Protein AF-A0A7D8V6E8-F1 (afdb_monomer)

pLDDT: mean 84.4, std 15.4, range [39.19, 98.75]

Radius of gyration: 26.42 Å; Cα contacts (8 Å, |Δi|>4): 52; chains: 1; bounding box: 94×39×52 Å

InterPro domains:
  IPR007918 Mitochondrial distribution/morphology family 35/apoptosis [PF05254] (28-108)
  IPR007918 Mitochondrial distribution/morphology family 35/apoptosis [PTHR46403] (26-123)

Foldseek 3Di:
DDDDDDDDDDDDDDDDDPDPDPDDDDAAPDNVLRVLVVVLVVQCVVLVVVLPDDDDDQVPHDSCVVSVVVCCVGRVVSCCSSVVVNVVSCVVDPVSVVVVVVVVPDPPPPDCPPCPPPPPPPPCPDPDD

Sequence (129 aa):
MESPRVPASPRRPHTPTPTPTLTPAPRSLAEECTPLKQRYDSCFNLWFEGYLQQPLDTSGMTRAQIKAAEYERYCGAAWREYQGCLRKAIAANTNLTTLLDQAREEHPLHTMDGLEGTAWDPNNKGTAD

Mean predicted aligned error: 12.56 Å

Organism: Vanrija humicola (NCBI:txid5417)

Structure (mmCIF, N/CA/C/O backbone):
data_AF-A0A7D8V6E8-F1
#
_entry.id   AF-A0A7D8V6E8-F1
#
loop_
_atom_site.group_PDB
_atom_site.id
_atom_site.type_symbol
_atom_site.label_atom_id
_atom_site.label_alt_id
_atom_site.label_comp_id
_atom_site.label_asym_id
_atom_site.label_entity_id
_atom_site.label_seq_id
_atom_site.pdbx_PDB_ins_code
_atom_site.Cartn_x
_atom_site.Cartn_y
_atom_site.Cartn_z
_atom_site.occupancy
_atom_site.B_iso_or_equiv
_atom_site.auth_seq_id
_atom_site.auth_comp_id
_atom_site.auth_asym_id
_atom_site.auth_atom_id
_atom_site.pdbx_PDB_model_num
ATOM 1 N N . MET A 1 1 ? 75.775 3.675 18.027 1.00 44.19 1 MET A N 1
ATOM 2 C CA . MET A 1 1 ? 74.732 4.591 17.521 1.00 44.19 1 MET A CA 1
ATOM 3 C C . MET A 1 1 ? 73.423 4.130 18.127 1.00 44.19 1 MET A C 1
ATOM 5 O O . MET A 1 1 ? 72.922 3.088 17.732 1.00 44.19 1 MET A O 1
ATOM 9 N N . GLU A 1 2 ? 72.962 4.813 19.170 1.00 48.03 2 GLU A N 1
ATOM 10 C CA . GLU A 1 2 ? 71.773 4.431 19.937 1.00 48.03 2 GLU A CA 1
ATOM 11 C C . GLU A 1 2 ? 70.597 5.302 19.473 1.00 48.03 2 GLU A C 1
ATOM 13 O O . GLU A 1 2 ? 70.688 6.528 19.492 1.00 48.03 2 GLU A O 1
ATOM 18 N N . SER A 1 3 ? 69.531 4.677 18.963 1.00 53.34 3 SER A N 1
ATOM 19 C CA . SER A 1 3 ? 68.331 5.377 18.484 1.00 53.34 3 SER A CA 1
ATOM 20 C C . SER A 1 3 ? 67.479 5.866 19.661 1.00 53.34 3 SER A C 1
ATOM 22 O O . SER A 1 3 ? 67.193 5.070 20.560 1.00 53.34 3 SER A O 1
ATOM 24 N N . PRO A 1 4 ? 66.989 7.120 19.653 1.00 56.84 4 PRO A N 1
ATOM 25 C CA . PRO A 1 4 ? 66.129 7.612 20.718 1.00 56.84 4 PRO A CA 1
ATOM 26 C C . PRO A 1 4 ? 64.715 7.027 20.595 1.00 56.84 4 PRO A C 1
ATOM 28 O O . PRO A 1 4 ? 64.110 7.000 19.523 1.00 56.84 4 PRO A O 1
ATOM 31 N N . ARG A 1 5 ? 64.186 6.544 21.722 1.00 62.22 5 ARG A N 1
ATOM 32 C CA . ARG A 1 5 ? 62.844 5.962 21.846 1.00 62.22 5 ARG A CA 1
ATOM 33 C C . ARG A 1 5 ? 61.825 7.093 22.050 1.00 62.22 5 ARG A C 1
ATOM 35 O O . ARG A 1 5 ? 61.957 7.869 22.992 1.00 62.22 5 ARG A O 1
ATOM 42 N N . VAL A 1 6 ? 60.826 7.198 21.173 1.00 69.38 6 VAL A N 1
ATOM 43 C CA . VAL A 1 6 ? 59.762 8.221 21.250 1.00 69.38 6 VAL A CA 1
ATOM 44 C C . VAL A 1 6 ? 58.746 7.844 22.345 1.00 69.38 6 VAL A C 1
ATOM 46 O O . VAL A 1 6 ? 58.325 6.685 22.388 1.00 69.38 6 VAL A O 1
ATOM 49 N N . PRO A 1 7 ? 58.321 8.773 23.225 1.00 62.66 7 PRO A N 1
ATOM 50 C CA . PRO A 1 7 ? 57.296 8.494 24.229 1.00 62.66 7 PRO A CA 1
ATOM 51 C C . PRO A 1 7 ? 55.892 8.403 23.607 1.00 62.66 7 PRO A C 1
ATOM 53 O O . PRO A 1 7 ? 55.519 9.192 22.739 1.00 62.66 7 PRO A O 1
ATOM 56 N N . ALA A 1 8 ? 55.098 7.434 24.069 1.00 63.66 8 ALA A N 1
ATOM 57 C CA . ALA A 1 8 ? 53.722 7.227 23.625 1.00 63.66 8 ALA A CA 1
ATOM 58 C C . ALA A 1 8 ? 52.785 8.331 24.151 1.00 63.66 8 ALA A C 1
ATOM 60 O O . ALA A 1 8 ? 52.804 8.665 25.335 1.00 63.66 8 ALA A O 1
ATOM 61 N N . SER A 1 9 ? 51.944 8.875 23.267 1.00 60.69 9 SER A N 1
ATOM 62 C CA . SER A 1 9 ? 50.934 9.887 23.605 1.00 60.69 9 SER A CA 1
ATOM 63 C C . SER A 1 9 ? 49.792 9.305 24.461 1.00 60.69 9 SER A C 1
ATOM 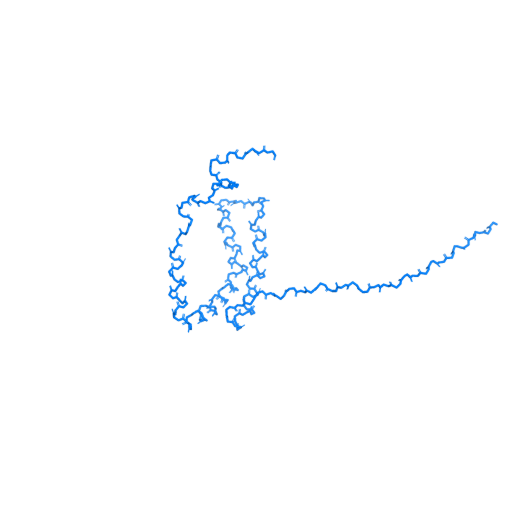65 O O . SER A 1 9 ? 49.386 8.162 24.222 1.00 60.69 9 SER A O 1
ATOM 67 N N . PRO A 1 10 ? 49.209 10.067 25.408 1.00 62.88 10 PRO A N 1
ATOM 68 C CA . PRO A 1 10 ? 48.053 9.615 26.180 1.00 62.88 10 PRO A CA 1
ATOM 69 C C . PRO A 1 10 ? 46.819 9.455 25.278 1.00 62.88 10 PRO A C 1
ATOM 71 O O . PRO A 1 10 ? 46.490 10.346 24.491 1.00 62.88 10 PRO A O 1
ATOM 74 N N . ARG A 1 11 ? 46.103 8.330 25.402 1.00 64.38 11 ARG A N 1
ATOM 75 C CA . ARG A 1 11 ? 44.815 8.128 24.718 1.00 64.38 11 ARG A CA 1
ATOM 76 C C . ARG A 1 11 ? 43.783 9.091 25.310 1.00 64.38 11 ARG A C 1
ATOM 78 O O . ARG A 1 11 ? 43.579 9.098 26.522 1.00 64.38 11 ARG A O 1
ATOM 85 N N . ARG A 1 12 ? 43.127 9.894 24.464 1.00 64.75 12 ARG A N 1
ATOM 86 C CA . ARG A 1 12 ? 41.963 10.693 24.884 1.00 64.75 12 ARG A CA 1
ATOM 87 C C . ARG A 1 12 ? 40.820 9.753 25.295 1.00 64.75 12 ARG A C 1
ATOM 89 O O . ARG A 1 12 ? 40.638 8.735 24.627 1.00 64.75 12 ARG A O 1
ATOM 96 N N . PRO A 1 13 ? 40.033 10.090 26.331 1.00 61.84 13 PRO A N 1
ATOM 97 C CA . PRO A 1 13 ? 38.807 9.368 26.649 1.00 61.84 13 PRO A CA 1
ATOM 98 C C . PRO A 1 13 ? 37.856 9.405 25.450 1.00 61.84 13 PRO A C 1
ATOM 100 O O . PRO A 1 13 ? 37.585 10.472 24.899 1.00 61.84 13 PRO A O 1
ATOM 103 N N . HIS A 1 14 ? 37.368 8.239 25.039 1.00 56.28 14 HIS A N 1
ATOM 104 C CA . HIS A 1 14 ? 36.342 8.125 24.012 1.00 56.28 14 HIS A CA 1
ATOM 105 C C . HIS A 1 14 ? 35.011 8.575 24.624 1.00 56.28 14 HIS A C 1
ATOM 107 O O . HIS A 1 14 ? 34.467 7.897 25.494 1.00 56.28 14 HIS A O 1
ATOM 113 N N . THR A 1 15 ? 34.495 9.729 24.210 1.00 60.03 15 THR A N 1
ATOM 114 C CA . THR A 1 15 ? 33.096 10.087 24.458 1.00 60.03 15 THR A CA 1
ATOM 115 C C . THR A 1 15 ? 32.207 9.092 23.704 1.00 60.03 15 THR A C 1
ATOM 117 O O . THR A 1 15 ? 32.437 8.879 22.511 1.00 60.03 15 THR A O 1
ATOM 120 N N . PRO A 1 16 ? 31.213 8.457 24.353 1.00 58.81 16 PRO A N 1
ATOM 121 C CA . PRO A 1 16 ? 30.282 7.586 23.651 1.00 58.81 16 PRO A CA 1
ATOM 122 C C . PRO A 1 16 ? 29.491 8.418 22.637 1.00 58.81 16 PRO A C 1
ATOM 124 O O . PRO A 1 16 ? 28.867 9.421 22.983 1.00 58.81 16 PRO A O 1
ATOM 127 N N . THR A 1 17 ? 29.559 8.019 21.370 1.00 61.06 17 THR A N 1
ATOM 128 C CA . THR A 1 17 ? 28.727 8.565 20.296 1.00 61.06 17 THR A CA 1
ATOM 129 C C . THR A 1 17 ? 27.253 8.360 20.665 1.00 61.06 17 THR A C 1
ATOM 131 O O . THR A 1 17 ? 26.903 7.250 21.074 1.00 61.06 17 THR A O 1
ATOM 134 N N . PRO A 1 18 ? 26.375 9.374 20.549 1.00 57.75 18 PRO A N 1
ATOM 135 C CA . PRO A 1 18 ? 24.951 9.174 20.780 1.00 57.75 18 PRO A CA 1
ATOM 136 C C . PRO A 1 18 ? 24.425 8.137 19.784 1.00 57.75 18 PRO A C 1
ATOM 138 O O . PRO A 1 18 ? 24.540 8.312 18.570 1.00 57.75 18 PRO A O 1
ATOM 141 N N . THR A 1 19 ? 23.879 7.040 20.307 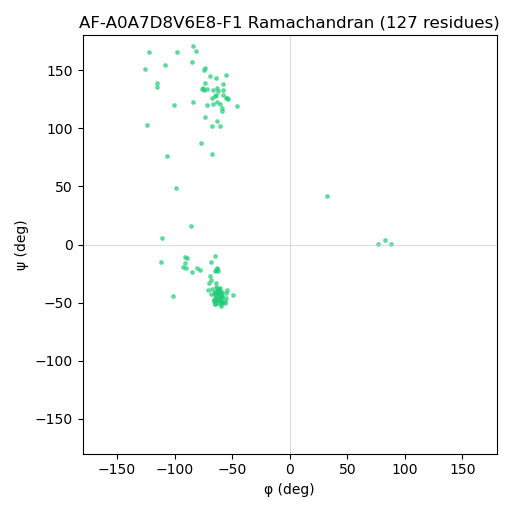1.00 61.50 19 THR A N 1
ATOM 142 C CA . THR A 1 19 ? 23.189 6.020 19.517 1.00 61.50 19 THR A CA 1
ATOM 143 C C . THR A 1 19 ? 22.076 6.700 18.718 1.00 61.50 19 THR A C 1
ATOM 145 O O . THR A 1 19 ? 21.257 7.395 19.330 1.00 61.50 19 THR A O 1
ATOM 148 N N . PRO A 1 20 ? 22.008 6.531 17.385 1.00 60.84 20 PRO A N 1
ATOM 149 C CA . PRO A 1 20 ? 20.909 7.079 16.607 1.00 60.84 20 PRO A CA 1
ATOM 150 C C . PRO A 1 20 ? 19.606 6.492 17.149 1.00 60.84 20 PRO A C 1
ATOM 152 O O . PRO A 1 20 ? 19.409 5.277 17.164 1.00 60.84 20 PRO A O 1
ATOM 155 N N . THR A 1 21 ? 18.735 7.358 17.661 1.00 57.28 21 THR A N 1
ATOM 156 C CA . THR A 1 21 ? 17.390 6.977 18.080 1.00 57.28 21 THR A CA 1
ATOM 157 C C . THR A 1 21 ? 16.661 6.506 16.827 1.00 57.28 21 THR A C 1
ATOM 159 O O . THR A 1 21 ? 16.358 7.320 15.958 1.00 57.28 21 THR A O 1
ATOM 162 N N . LEU A 1 22 ? 16.448 5.192 16.681 1.00 64.38 22 LEU A N 1
ATOM 163 C CA . LEU A 1 22 ? 15.638 4.665 15.586 1.00 64.38 22 LEU A CA 1
ATOM 164 C C . LEU A 1 22 ? 14.244 5.284 15.702 1.00 64.38 22 LEU A C 1
ATOM 166 O O . LEU A 1 22 ? 13.531 5.032 16.674 1.00 64.38 22 LEU A O 1
ATOM 170 N N . THR A 1 23 ? 13.858 6.089 14.715 1.00 66.00 23 THR A N 1
ATOM 171 C CA . THR A 1 23 ? 12.474 6.532 14.553 1.00 66.0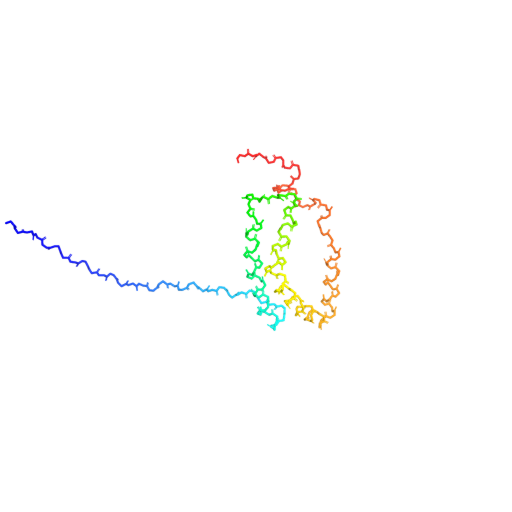0 23 THR A CA 1
ATOM 172 C C . THR A 1 23 ? 11.580 5.290 14.529 1.00 66.00 23 THR A C 1
ATOM 174 O O . THR A 1 23 ? 11.837 4.386 13.726 1.00 66.00 23 THR A O 1
ATOM 177 N N . PRO A 1 24 ? 10.557 5.191 15.398 1.00 72.44 24 PRO A N 1
ATOM 178 C CA . PRO A 1 24 ? 9.666 4.044 15.382 1.00 72.44 24 PRO A CA 1
ATOM 179 C C . PRO A 1 24 ? 8.948 3.988 14.033 1.00 72.44 24 PRO A C 1
ATOM 181 O O . PRO A 1 24 ? 8.439 4.998 13.544 1.00 72.44 24 PRO A O 1
ATOM 184 N N . ALA A 1 25 ? 8.931 2.802 13.425 1.00 77.19 25 ALA A N 1
ATOM 185 C CA . ALA A 1 25 ? 8.242 2.573 12.164 1.00 77.19 25 ALA A CA 1
ATOM 186 C C . ALA A 1 25 ? 6.756 2.975 12.274 1.00 77.19 25 ALA A C 1
ATOM 188 O O . ALA A 1 25 ? 6.152 2.804 13.341 1.00 77.19 25 ALA A O 1
ATOM 189 N N . PRO A 1 26 ? 6.150 3.492 11.189 1.00 86.25 26 PRO A N 1
ATOM 190 C CA . PRO A 1 26 ? 4.760 3.927 11.204 1.00 86.25 26 PRO A CA 1
ATOM 191 C C . PRO A 1 26 ? 3.825 2.778 11.599 1.00 86.25 26 PRO A C 1
ATOM 193 O O . PRO A 1 26 ? 3.984 1.636 11.163 1.00 86.25 26 PRO A O 1
ATOM 196 N N . ARG A 1 27 ? 2.833 3.094 12.436 1.00 94.38 27 ARG A N 1
ATOM 197 C CA . ARG A 1 27 ? 1.829 2.134 12.915 1.00 94.38 27 ARG A CA 1
ATOM 198 C C . ARG A 1 27 ? 0.685 2.005 11.910 1.00 94.38 27 ARG A C 1
ATOM 200 O O . ARG A 1 27 ? 0.464 2.890 11.085 1.00 94.38 27 ARG A O 1
ATOM 207 N N . SER A 1 28 ? -0.024 0.881 11.960 1.00 96.94 28 SER A N 1
ATOM 208 C CA . SER A 1 28 ? -1.254 0.700 11.183 1.00 96.94 28 SER A CA 1
ATOM 209 C C . SER A 1 28 ? -2.452 1.351 11.892 1.00 96.94 28 SER A C 1
ATOM 211 O O . SER A 1 28 ? -2.366 1.679 13.071 1.00 96.94 28 SER A O 1
ATOM 213 N N . LEU A 1 29 ? -3.580 1.505 11.183 1.00 95.50 29 LEU A N 1
ATOM 214 C CA . LEU A 1 29 ? -4.858 1.966 11.752 1.00 95.50 29 LEU A CA 1
ATOM 215 C C . LEU A 1 29 ? -5.300 1.111 12.951 1.00 95.50 29 LEU A C 1
ATOM 217 O O . LEU A 1 29 ? -5.831 1.635 13.924 1.00 95.50 29 LEU A O 1
ATOM 221 N N . ALA A 1 30 ? -5.082 -0.200 12.856 1.00 96.38 30 ALA A N 1
ATOM 222 C CA . ALA A 1 30 ? -5.328 -1.160 13.921 1.00 96.38 30 ALA A CA 1
ATOM 223 C C . ALA A 1 30 ? -4.012 -1.794 14.372 1.00 96.38 30 ALA A C 1
ATOM 225 O O . ALA A 1 30 ? -3.177 -2.167 13.538 1.00 96.38 30 ALA A O 1
ATOM 226 N N . GLU A 1 31 ? -3.834 -1.907 15.686 1.00 96.88 31 GLU A N 1
ATOM 227 C CA . GLU A 1 31 ? -2.567 -2.304 16.305 1.00 96.88 31 GLU A CA 1
ATOM 228 C C . GLU A 1 31 ? -2.142 -3.719 15.927 1.00 96.88 31 GLU A C 1
ATOM 230 O O . GLU A 1 31 ? -0.969 -3.966 15.646 1.00 96.88 31 GLU A O 1
ATOM 235 N N . GLU A 1 32 ? -3.100 -4.634 15.816 1.00 96.88 32 GLU A N 1
ATOM 236 C CA . GLU A 1 32 ? -2.875 -6.009 15.385 1.00 96.88 32 GLU A CA 1
ATOM 237 C C . GLU A 1 32 ? -2.338 -6.109 13.948 1.00 96.88 32 GLU A C 1
ATOM 239 O O . GLU A 1 32 ? -1.666 -7.080 13.601 1.00 96.88 32 GLU A O 1
ATOM 244 N N . CYS A 1 33 ? -2.572 -5.090 13.113 1.00 98.31 33 CYS A N 1
ATOM 245 C CA . CYS A 1 33 ? -2.072 -5.048 11.742 1.00 98.31 33 CYS A CA 1
ATOM 246 C C . CYS A 1 33 ? -0.677 -4.412 11.629 1.00 98.31 33 CYS A C 1
ATOM 248 O O . CYS A 1 33 ? -0.055 -4.510 10.571 1.00 98.31 33 CYS A O 1
ATOM 250 N N . THR A 1 34 ? -0.166 -3.764 12.681 1.00 97.81 34 THR A N 1
ATOM 251 C CA . THR A 1 34 ? 1.149 -3.101 12.679 1.00 97.81 34 THR A CA 1
ATOM 252 C C . THR A 1 34 ? 2.315 -4.030 12.300 1.00 97.81 34 THR A C 1
ATOM 254 O O . THR A 1 34 ? 3.071 -3.650 11.404 1.00 97.81 34 THR A O 1
ATOM 257 N N . PRO A 1 35 ? 2.484 -5.244 12.866 1.00 97.56 35 PRO A N 1
ATOM 258 C CA . PRO A 1 35 ? 3.594 -6.118 12.466 1.00 97.56 35 PRO A CA 1
ATOM 259 C C . PRO A 1 35 ? 3.496 -6.572 10.999 1.00 97.56 35 PRO A C 1
ATOM 261 O O . PRO A 1 35 ? 4.514 -6.697 10.317 1.00 97.56 35 PRO A O 1
ATOM 264 N N . LEU A 1 36 ? 2.276 -6.761 10.481 1.00 98.38 36 LEU A N 1
ATOM 265 C CA . LEU A 1 36 ? 2.049 -7.101 9.072 1.00 98.38 36 LEU A CA 1
ATOM 266 C C . LEU A 1 36 ? 2.409 -5.929 8.154 1.00 98.38 36 LEU A C 1
ATOM 268 O O . LEU A 1 36 ? 3.073 -6.128 7.137 1.00 98.38 36 LEU A O 1
ATOM 272 N N . LYS A 1 37 ? 2.025 -4.705 8.542 1.00 98.00 37 LYS A N 1
ATOM 273 C CA . LYS A 1 37 ? 2.393 -3.477 7.832 1.00 98.00 37 LYS A CA 1
ATOM 274 C C . LYS A 1 37 ? 3.906 -3.314 7.765 1.00 98.00 37 LYS A C 1
ATOM 276 O O . LYS A 1 37 ? 4.431 -3.102 6.685 1.00 98.00 37 LYS A O 1
ATOM 281 N N . GLN A 1 38 ? 4.604 -3.454 8.891 1.00 97.25 38 GLN A N 1
ATOM 282 C CA . GLN A 1 38 ? 6.061 -3.301 8.942 1.00 97.25 38 GLN A CA 1
ATOM 283 C C . GLN A 1 38 ? 6.766 -4.294 8.012 1.00 97.25 38 GLN A C 1
ATOM 285 O O . GLN A 1 38 ? 7.627 -3.898 7.232 1.00 97.25 38 GLN A O 1
ATOM 290 N N . ARG A 1 39 ? 6.351 -5.569 8.028 1.00 97.38 39 ARG A N 1
ATOM 291 C CA . ARG A 1 39 ? 6.876 -6.594 7.113 1.00 97.38 39 ARG A CA 1
ATOM 292 C C . ARG A 1 39 ? 6.629 -6.236 5.645 1.00 97.38 39 ARG A C 1
ATOM 294 O O . ARG A 1 39 ? 7.528 -6.397 4.820 1.00 97.38 39 ARG A O 1
ATOM 301 N N . TYR A 1 40 ? 5.422 -5.775 5.320 1.00 98.38 40 TYR A N 1
ATOM 302 C CA . TYR A 1 40 ? 5.072 -5.353 3.968 1.00 98.38 40 TYR A CA 1
ATOM 303 C C . TYR A 1 40 ? 5.879 -4.124 3.526 1.00 98.38 40 TYR A C 1
ATOM 305 O O . TYR A 1 40 ? 6.523 -4.182 2.482 1.00 98.38 40 TYR A O 1
ATOM 313 N N . ASP A 1 41 ? 5.906 -3.061 4.334 1.00 98.06 41 ASP A N 1
ATOM 314 C CA . ASP A 1 41 ? 6.596 -1.803 4.037 1.00 98.06 41 ASP A CA 1
ATOM 315 C C . ASP A 1 41 ? 8.103 -2.043 3.833 1.00 98.06 41 ASP A C 1
ATOM 317 O O . ASP A 1 41 ? 8.684 -1.525 2.882 1.00 98.06 41 ASP A O 1
ATOM 321 N N . SER A 1 42 ? 8.742 -2.885 4.659 1.00 97.06 42 SER A N 1
ATOM 322 C CA . SER A 1 42 ? 10.150 -3.262 4.464 1.00 97.06 42 SER A CA 1
ATOM 323 C C . SER A 1 42 ? 10.394 -3.974 3.129 1.00 97.06 42 SER A C 1
ATOM 325 O O . SER A 1 42 ? 11.369 -3.660 2.449 1.00 97.06 42 SER A O 1
ATOM 327 N N . CYS A 1 43 ? 9.521 -4.906 2.729 1.00 97.94 43 CYS A N 1
ATOM 328 C CA . CYS A 1 43 ? 9.633 -5.575 1.428 1.00 97.94 43 CYS A CA 1
ATOM 329 C C . CYS A 1 43 ? 9.421 -4.592 0.273 1.00 97.94 43 CYS A C 1
ATOM 331 O O . CYS A 1 43 ? 10.219 -4.542 -0.663 1.00 97.94 43 CYS A O 1
ATOM 333 N N . PHE A 1 44 ? 8.349 -3.800 0.357 1.00 98.00 44 PHE A N 1
ATOM 334 C CA . PHE A 1 44 ? 7.977 -2.841 -0.669 1.00 98.00 44 PHE A CA 1
ATOM 335 C C . PHE A 1 44 ? 9.076 -1.807 -0.887 1.00 98.00 44 PHE A C 1
ATOM 337 O O . PHE A 1 44 ? 9.427 -1.569 -2.033 1.00 98.00 44 PHE A O 1
ATOM 344 N N . ASN A 1 45 ? 9.654 -1.238 0.175 1.00 96.75 45 ASN A N 1
ATOM 345 C CA . ASN A 1 45 ? 10.698 -0.220 0.047 1.00 96.75 45 ASN A CA 1
ATOM 346 C C . ASN A 1 45 ? 11.929 -0.763 -0.691 1.00 96.75 45 ASN A C 1
ATOM 348 O O . ASN A 1 45 ? 12.408 -0.119 -1.619 1.00 96.75 45 ASN A O 1
ATOM 352 N N . LEU A 1 46 ? 12.374 -1.981 -0.363 1.00 96.12 46 LEU A N 1
ATOM 353 C CA . LEU A 1 46 ? 13.486 -2.634 -1.065 1.00 96.12 46 LEU A CA 1
ATOM 354 C C . LEU A 1 46 ? 13.162 -2.894 -2.543 1.00 96.12 46 LEU A C 1
ATOM 356 O O . LEU A 1 46 ? 13.974 -2.614 -3.425 1.00 96.12 46 LEU A O 1
ATOM 360 N N . TRP A 1 47 ? 11.962 -3.403 -2.833 1.00 96.00 47 TRP A N 1
ATOM 361 C CA . TRP A 1 47 ? 11.508 -3.582 -4.212 1.00 96.00 47 TRP A CA 1
ATOM 362 C C . TRP A 1 47 ? 11.402 -2.240 -4.957 1.00 96.00 47 TRP A C 1
ATOM 364 O O . TRP A 1 47 ? 11.777 -2.152 -6.127 1.00 96.00 47 TRP A O 1
ATOM 374 N N . PHE A 1 48 ? 10.923 -1.191 -4.286 1.00 95.69 48 PHE A N 1
ATOM 375 C CA . PHE A 1 48 ? 10.668 0.125 -4.862 1.00 95.69 48 PHE A CA 1
ATOM 376 C C . PHE A 1 48 ? 11.965 0.86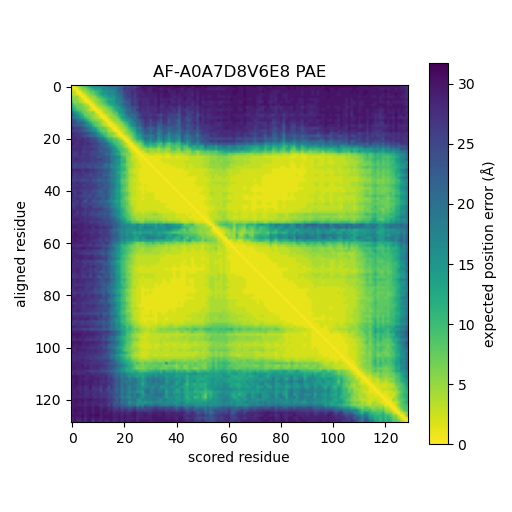7 -5.184 1.00 95.69 48 PHE A C 1
ATOM 378 O O . PHE A 1 48 ? 12.078 1.451 -6.259 1.00 95.69 48 PHE A O 1
ATOM 385 N N . GLU A 1 49 ? 12.987 0.770 -4.334 1.00 93.06 49 GLU A N 1
ATOM 386 C CA . GLU A 1 49 ? 14.329 1.272 -4.648 1.00 93.06 49 GLU A CA 1
ATOM 387 C C . GLU A 1 49 ? 14.856 0.661 -5.956 1.00 93.06 49 GLU A C 1
ATOM 389 O O . GLU A 1 49 ? 15.289 1.383 -6.856 1.00 93.06 49 GLU A O 1
ATOM 394 N N . GLY A 1 50 ? 14.723 -0.659 -6.124 1.00 89.50 50 GLY A N 1
ATOM 395 C CA . GLY A 1 50 ? 15.059 -1.338 -7.377 1.00 89.50 50 GLY A CA 1
ATOM 396 C C . GLY A 1 50 ? 14.110 -1.006 -8.538 1.00 89.50 50 GLY A C 1
ATOM 397 O O . GLY A 1 50 ? 14.500 -1.083 -9.704 1.00 89.50 50 GLY A O 1
ATOM 398 N N . TYR A 1 51 ? 12.857 -0.640 -8.257 1.00 89.94 51 TYR A N 1
ATOM 399 C CA . TYR A 1 51 ? 11.905 -0.159 -9.259 1.00 89.94 51 TYR A CA 1
ATOM 400 C C . TYR A 1 51 ? 12.303 1.207 -9.819 1.00 89.94 51 TYR A C 1
ATOM 402 O O . TYR A 1 51 ? 12.014 1.466 -10.983 1.00 89.94 51 TYR A O 1
ATOM 410 N N . LEU A 1 52 ? 12.964 2.069 -9.044 1.00 90.12 52 LEU A N 1
ATOM 411 C CA . LEU A 1 52 ? 13.371 3.408 -9.485 1.00 90.12 52 LEU A CA 1
ATOM 412 C C . LEU A 1 52 ? 14.650 3.408 -10.338 1.00 90.12 52 LEU A C 1
ATOM 414 O O . LEU A 1 52 ? 14.879 4.343 -11.103 1.00 90.12 52 LEU A O 1
ATOM 418 N N . GLN A 1 53 ? 15.464 2.355 -10.264 1.00 86.06 53 GLN A N 1
ATOM 419 C CA . GLN A 1 53 ? 16.728 2.270 -11.000 1.00 86.06 53 GLN A CA 1
ATOM 420 C C . GLN A 1 53 ? 16.524 1.989 -12.510 1.00 86.06 53 GLN A C 1
ATOM 422 O O . GLN A 1 53 ? 15.541 1.375 -12.941 1.00 86.06 53 GLN A O 1
ATOM 427 N N . GLN A 1 54 ? 17.448 2.479 -13.341 1.00 79.31 54 GLN A N 1
ATOM 428 C CA . GLN A 1 54 ? 17.525 2.288 -14.801 1.00 79.31 54 GLN A CA 1
ATOM 429 C C . GLN A 1 54 ? 18.920 1.739 -15.161 1.00 79.31 54 GLN A 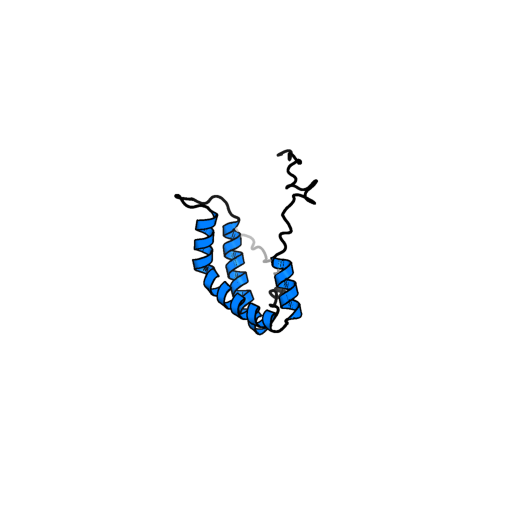C 1
ATOM 431 O O . GLN A 1 54 ? 19.873 2.112 -14.473 1.00 79.31 54 GLN A O 1
ATOM 436 N N . PRO A 1 55 ? 19.092 0.947 -16.242 1.00 78.88 55 PRO A N 1
ATOM 437 C CA . PRO A 1 55 ? 18.092 0.373 -17.152 1.00 78.88 55 PRO A CA 1
ATOM 438 C C . PRO A 1 55 ? 17.730 -1.091 -16.811 1.00 78.88 55 PRO A C 1
ATOM 440 O O . PRO A 1 55 ? 18.433 -1.765 -16.064 1.00 78.88 55 PRO A O 1
ATOM 443 N N . LEU A 1 56 ? 16.629 -1.593 -17.381 1.00 79.94 56 LEU A N 1
ATOM 444 C CA . LEU A 1 56 ? 16.215 -3.000 -17.293 1.00 79.94 56 LEU A CA 1
ATOM 445 C C . LEU A 1 56 ? 16.250 -3.622 -18.690 1.00 79.94 56 LEU A C 1
ATOM 447 O O . LEU A 1 56 ? 15.804 -2.986 -19.645 1.00 79.94 56 LEU A O 1
ATOM 451 N N . ASP A 1 57 ? 16.722 -4.861 -18.799 1.00 79.81 57 ASP A N 1
ATOM 452 C CA . ASP A 1 57 ? 16.523 -5.667 -20.004 1.00 79.81 57 ASP A CA 1
ATOM 453 C C . ASP A 1 57 ? 15.056 -6.085 -20.074 1.00 79.81 57 ASP A C 1
ATOM 455 O O . ASP A 1 57 ? 14.521 -6.714 -19.158 1.00 79.81 57 ASP A O 1
ATOM 459 N N . THR A 1 58 ? 14.390 -5.677 -21.146 1.00 81.06 58 THR A N 1
ATOM 460 C CA . THR A 1 58 ? 12.967 -5.910 -21.325 1.00 81.06 58 THR A CA 1
ATOM 461 C C . THR A 1 58 ? 12.660 -7.213 -22.042 1.00 81.06 58 THR A C 1
ATOM 463 O O . THR A 1 58 ? 11.544 -7.681 -21.879 1.00 81.06 58 THR A O 1
ATOM 466 N N . SER A 1 59 ? 13.590 -7.825 -22.790 1.00 81.56 59 SER A N 1
ATOM 467 C CA . SER A 1 59 ? 13.447 -9.143 -23.448 1.00 81.56 59 SER A CA 1
ATOM 468 C C . SER A 1 59 ? 12.019 -9.506 -23.936 1.00 81.56 59 SER A C 1
ATOM 470 O O . SER A 1 59 ? 11.552 -10.631 -23.770 1.00 81.56 59 SER A O 1
ATOM 472 N N . GLY A 1 60 ? 11.292 -8.545 -24.528 1.00 86.25 60 GLY A N 1
ATOM 473 C CA . GLY A 1 60 ? 9.923 -8.731 -25.044 1.00 86.25 60 GLY A CA 1
ATOM 474 C C . GLY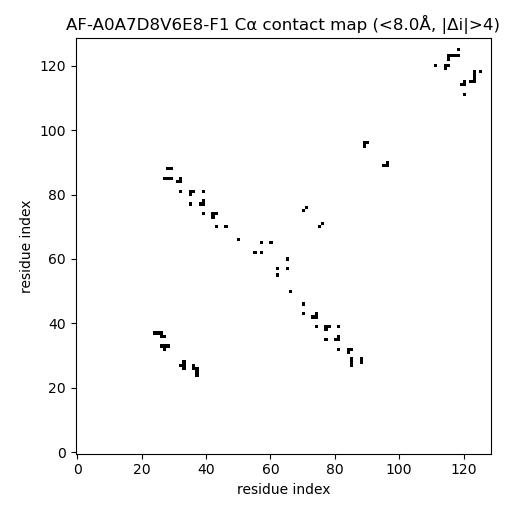 A 1 60 ? 8.756 -8.497 -24.064 1.00 86.25 60 GLY A C 1
ATOM 475 O O . GLY A 1 60 ? 7.603 -8.609 -24.470 1.00 86.25 60 GLY A O 1
ATOM 476 N N . MET A 1 61 ? 9.012 -8.136 -22.807 1.00 88.25 61 MET A N 1
ATOM 477 C CA . MET A 1 61 ? 8.026 -7.703 -21.809 1.00 88.25 61 MET A CA 1
ATOM 478 C C . MET A 1 61 ? 8.145 -6.204 -21.524 1.00 88.25 61 MET A C 1
ATOM 480 O O . MET A 1 61 ? 9.206 -5.598 -21.649 1.00 88.25 61 MET A O 1
ATOM 484 N N . THR A 1 62 ? 7.062 -5.574 -21.078 1.00 90.25 62 THR A N 1
ATOM 485 C CA . THR A 1 62 ? 7.141 -4.195 -20.588 1.00 90.25 62 THR A CA 1
ATOM 486 C C . THR A 1 62 ? 7.827 -4.153 -19.220 1.00 90.25 62 THR A C 1
ATOM 488 O O . THR A 1 62 ? 7.723 -5.084 -18.418 1.00 90.25 62 THR A O 1
ATOM 491 N N . ARG A 1 63 ? 8.482 -3.030 -18.896 1.00 88.25 63 ARG A N 1
ATOM 492 C CA . ARG A 1 63 ? 9.025 -2.769 -17.548 1.00 88.25 63 ARG A CA 1
ATOM 493 C C . ARG A 1 63 ? 7.991 -3.035 -16.453 1.00 88.25 63 ARG A C 1
ATOM 495 O O . ARG A 1 63 ? 8.319 -3.638 -15.435 1.00 88.25 63 ARG A O 1
ATOM 502 N N . ALA A 1 64 ? 6.752 -2.595 -16.677 1.00 90.06 64 ALA A N 1
ATOM 503 C CA . ALA A 1 64 ? 5.653 -2.789 -15.743 1.00 90.06 64 ALA A CA 1
ATOM 504 C C . ALA A 1 64 ? 5.362 -4.279 -15.510 1.00 90.06 64 ALA A C 1
ATOM 506 O O . ALA A 1 64 ? 5.208 -4.685 -14.365 1.00 90.06 64 ALA A O 1
ATOM 507 N N . GLN A 1 65 ? 5.360 -5.104 -16.563 1.00 93.12 65 GLN A N 1
ATOM 508 C CA . GLN A 1 65 ? 5.160 -6.553 -16.443 1.00 93.12 65 GLN A CA 1
ATOM 509 C C . GLN A 1 65 ? 6.283 -7.224 -15.644 1.00 93.12 65 GLN A C 1
ATOM 511 O O . GLN A 1 65 ? 5.999 -7.976 -14.714 1.00 93.12 65 GLN A O 1
ATOM 516 N N . ILE A 1 66 ? 7.546 -6.913 -15.956 1.00 92.88 66 ILE A N 1
ATOM 517 C CA . ILE A 1 66 ? 8.710 -7.476 -15.250 1.00 92.88 66 ILE A CA 1
ATOM 518 C C . ILE A 1 66 ? 8.655 -7.115 -13.765 1.00 92.88 66 ILE A C 1
ATOM 520 O O . ILE A 1 66 ? 8.767 -7.979 -12.896 1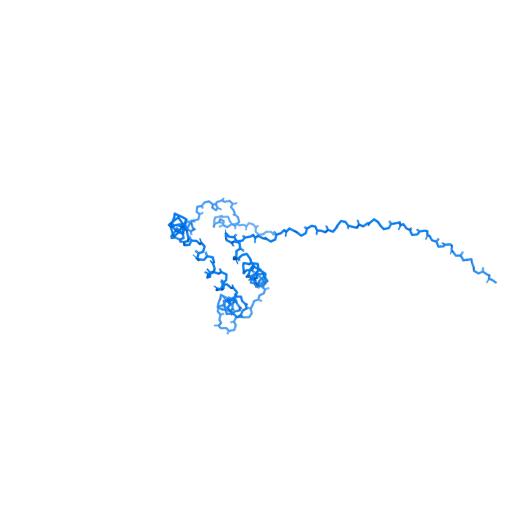.00 92.88 66 ILE A O 1
ATOM 524 N N . LYS A 1 67 ? 8.435 -5.833 -13.465 1.00 93.56 67 LYS A N 1
ATOM 525 C CA . LYS A 1 67 ? 8.410 -5.340 -12.089 1.00 93.56 67 LYS A CA 1
ATOM 526 C C . LYS A 1 67 ? 7.188 -5.809 -11.307 1.00 93.56 67 LYS A C 1
ATOM 528 O O . LYS A 1 67 ? 7.328 -6.090 -10.119 1.00 93.56 67 LYS A O 1
ATOM 533 N N . ALA A 1 68 ? 6.036 -5.969 -11.955 1.00 95.06 68 ALA A N 1
ATOM 534 C CA . ALA A 1 68 ? 4.860 -6.578 -11.341 1.00 95.06 68 ALA A CA 1
ATOM 535 C C . ALA A 1 68 ? 5.102 -8.055 -10.989 1.00 95.06 68 ALA A C 1
ATOM 537 O O . ALA A 1 68 ? 4.754 -8.482 -9.891 1.00 95.06 68 ALA A O 1
ATOM 538 N N . ALA A 1 69 ? 5.745 -8.825 -11.875 1.00 95.88 69 ALA A N 1
ATOM 539 C CA . ALA A 1 69 ? 6.104 -10.215 -11.594 1.00 95.88 69 ALA A CA 1
ATOM 540 C C . ALA A 1 69 ? 7.123 -10.327 -10.445 1.00 95.88 69 ALA A C 1
ATOM 542 O O . ALA A 1 69 ? 6.986 -11.180 -9.567 1.00 95.88 69 ALA A O 1
ATOM 543 N N . GLU A 1 70 ? 8.120 -9.436 -10.416 1.00 95.69 70 GLU A N 1
ATOM 544 C CA . GLU A 1 70 ? 9.084 -9.332 -9.317 1.00 95.69 70 GLU A CA 1
ATOM 545 C C . GLU A 1 70 ? 8.388 -9.007 -7.985 1.00 95.69 70 GLU A C 1
ATOM 547 O O . GLU A 1 70 ? 8.623 -9.687 -6.984 1.00 95.69 70 GLU A O 1
ATOM 552 N N . TYR A 1 71 ? 7.489 -8.018 -7.987 1.00 98.06 71 TYR A N 1
ATOM 553 C CA . TYR A 1 71 ? 6.705 -7.631 -6.815 1.00 98.06 71 TYR A CA 1
ATOM 554 C C . TYR A 1 71 ? 5.872 -8.796 -6.283 1.00 98.06 71 TYR A C 1
ATOM 556 O O . TYR A 1 71 ? 5.911 -9.095 -5.090 1.00 98.06 71 TYR A O 1
ATOM 564 N N . GLU A 1 72 ? 5.131 -9.476 -7.160 1.00 98.19 72 GLU A N 1
ATOM 565 C CA . GLU A 1 72 ? 4.248 -10.566 -6.752 1.00 98.19 72 GLU A CA 1
ATOM 566 C C . GLU A 1 72 ? 5.043 -11.719 -6.132 1.00 98.19 72 GLU A C 1
ATOM 568 O O . GLU A 1 72 ? 4.646 -12.254 -5.096 1.00 98.19 72 GLU A O 1
ATOM 573 N N . ARG A 1 73 ? 6.212 -12.042 -6.702 1.00 97.94 73 ARG A N 1
ATOM 574 C CA . ARG A 1 73 ? 7.099 -13.088 -6.180 1.00 97.94 73 ARG A CA 1
ATOM 575 C C . ARG A 1 73 ? 7.614 -12.786 -4.772 1.00 97.94 73 ARG A C 1
ATOM 577 O O . ARG A 1 73 ? 7.741 -13.715 -3.978 1.00 97.94 73 ARG A O 1
ATOM 584 N N . TYR A 1 74 ? 7.949 -11.531 -4.472 1.00 96.88 74 TYR A N 1
ATOM 585 C CA . TYR A 1 74 ? 8.630 -11.178 -3.220 1.00 96.88 74 TYR A CA 1
ATOM 586 C C . TYR A 1 74 ? 7.713 -10.574 -2.155 1.00 96.88 74 TYR A C 1
ATOM 588 O O . TYR A 1 74 ? 7.790 -10.963 -0.991 1.00 96.88 74 TYR A O 1
ATOM 596 N N . CYS A 1 75 ? 6.834 -9.649 -2.536 1.00 98.31 75 CYS A N 1
ATOM 597 C CA . CYS A 1 75 ? 6.024 -8.864 -1.604 1.00 98.31 75 CYS A CA 1
ATOM 598 C C . CYS A 1 75 ? 4.527 -9.197 -1.658 1.00 98.31 75 CYS A C 1
ATOM 600 O O . CYS A 1 75 ? 3.804 -8.860 -0.719 1.00 98.31 75 CYS A O 1
ATOM 602 N N . GLY A 1 76 ? 4.053 -9.897 -2.697 1.00 98.25 76 GLY A N 1
ATOM 603 C CA . GLY A 1 76 ? 2.626 -10.175 -2.910 1.00 98.25 76 GLY A CA 1
ATOM 604 C C . GLY A 1 76 ? 1.941 -10.876 -1.730 1.00 98.25 76 GLY A C 1
ATOM 605 O O . GLY A 1 76 ? 0.842 -10.493 -1.323 1.00 98.25 76 GLY A O 1
ATOM 606 N N . ALA A 1 77 ? 2.606 -11.863 -1.119 1.00 98.56 77 ALA A N 1
ATOM 607 C CA . ALA A 1 77 ? 2.071 -12.566 0.050 1.00 98.56 77 ALA A CA 1
ATOM 608 C C . ALA A 1 77 ? 1.950 -11.648 1.281 1.00 98.56 77 ALA A C 1
ATOM 610 O O . ALA A 1 77 ? 0.880 -11.571 1.885 1.00 98.56 77 ALA A O 1
ATOM 611 N N . ALA A 1 78 ? 3.010 -10.896 1.603 1.00 98.31 78 ALA A N 1
ATOM 612 C CA . ALA A 1 78 ? 3.013 -9.950 2.722 1.00 98.31 78 ALA A CA 1
ATOM 613 C C . ALA A 1 78 ? 1.953 -8.849 2.542 1.00 98.31 78 ALA A C 1
ATOM 615 O O . ALA A 1 78 ? 1.266 -8.485 3.497 1.00 98.31 78 ALA A O 1
ATOM 616 N N . TRP A 1 79 ? 1.765 -8.371 1.306 1.00 98.62 79 TRP A N 1
ATOM 617 C CA . TRP A 1 79 ? 0.702 -7.426 0.972 1.00 98.62 79 TRP A CA 1
ATOM 618 C C . TRP A 1 79 ? -0.684 -7.997 1.264 1.00 98.62 79 TRP A C 1
ATOM 620 O O . TRP A 1 79 ? -1.481 -7.338 1.924 1.00 98.62 79 TRP A O 1
ATOM 630 N N . ARG A 1 80 ? -0.981 -9.221 0.811 1.00 98.75 80 ARG A N 1
ATOM 631 C CA . ARG A 1 80 ? -2.292 -9.850 1.037 1.00 98.75 80 ARG A CA 1
ATOM 632 C C . ARG A 1 80 ? -2.584 -10.067 2.519 1.00 98.75 80 ARG A C 1
ATOM 634 O O . ARG A 1 80 ? -3.710 -9.819 2.948 1.00 98.75 80 ARG A O 1
ATOM 641 N N . GLU A 1 81 ? -1.588 -10.486 3.298 1.00 98.62 81 GLU A N 1
ATOM 642 C CA . GLU A 1 81 ? -1.710 -10.632 4.754 1.00 98.62 81 GLU A CA 1
ATOM 643 C C . GLU A 1 81 ? -2.064 -9.292 5.419 1.00 98.62 81 GLU A C 1
ATOM 645 O O . GLU A 1 81 ? -3.068 -9.189 6.130 1.00 98.62 81 GLU A O 1
ATOM 650 N N . TYR A 1 82 ? -1.287 -8.241 5.136 1.00 98.62 82 TYR A N 1
ATOM 651 C CA . TYR A 1 82 ? -1.530 -6.904 5.678 1.00 98.62 82 TYR A CA 1
ATOM 652 C C . TYR A 1 82 ? -2.875 -6.329 5.221 1.00 98.62 82 TYR A C 1
ATOM 654 O O . TYR A 1 82 ? -3.681 -5.900 6.048 1.00 98.62 82 TYR A O 1
ATOM 662 N N . GLN A 1 83 ? -3.151 -6.362 3.917 1.00 98.50 83 GLN A N 1
ATOM 663 C CA . GLN A 1 83 ? -4.384 -5.849 3.330 1.00 98.50 83 GLN A CA 1
ATOM 664 C C . GLN A 1 83 ? -5.613 -6.556 3.913 1.00 98.50 83 GLN A C 1
ATOM 666 O O . GLN A 1 83 ? -6.617 -5.905 4.198 1.00 98.50 83 GLN A O 1
ATOM 671 N N . GLY A 1 84 ? -5.540 -7.875 4.114 1.00 98.50 84 GLY A N 1
ATOM 672 C CA . GLY A 1 84 ? -6.609 -8.651 4.735 1.00 98.50 84 GLY A CA 1
ATOM 673 C C . GLY A 1 84 ? -6.900 -8.214 6.172 1.00 98.50 84 GLY A C 1
ATOM 674 O O . GLY A 1 84 ? -8.066 -8.091 6.544 1.00 98.50 84 GLY A O 1
ATOM 675 N N . CYS A 1 85 ? -5.862 -7.933 6.964 1.00 98.56 85 CYS A N 1
ATOM 676 C CA . CYS A 1 85 ? -6.010 -7.376 8.312 1.00 98.56 85 CYS A CA 1
ATOM 677 C C . CYS A 1 85 ? -6.613 -5.964 8.274 1.00 98.56 85 CYS A C 1
ATOM 679 O O . CYS A 1 85 ? -7.636 -5.699 8.904 1.00 98.56 85 C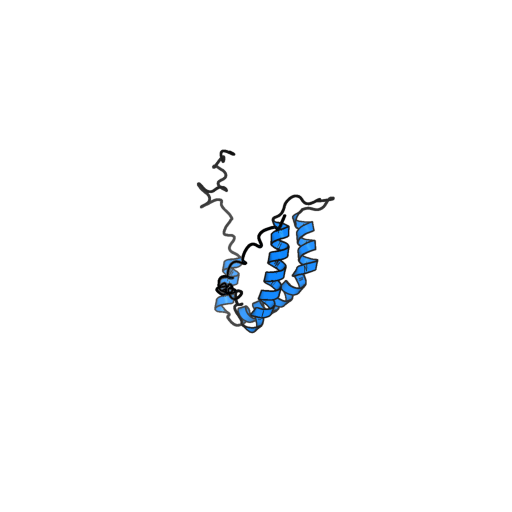YS A O 1
ATOM 681 N N . LEU A 1 86 ? -6.032 -5.077 7.462 1.00 97.88 86 LEU A N 1
ATOM 682 C CA . LEU A 1 86 ? -6.439 -3.677 7.367 1.00 97.88 86 LEU A CA 1
ATOM 683 C C . LEU A 1 86 ? -7.897 -3.522 6.920 1.00 97.88 86 LEU A C 1
ATOM 685 O O . LEU A 1 86 ? -8.625 -2.704 7.474 1.00 97.88 86 LEU A O 1
ATOM 689 N N . ARG A 1 87 ? -8.353 -4.321 5.948 1.00 97.50 87 ARG A N 1
ATOM 690 C CA . ARG A 1 87 ? -9.746 -4.275 5.474 1.00 97.50 87 ARG A CA 1
ATOM 691 C C . ARG A 1 87 ? -10.750 -4.596 6.578 1.00 97.50 87 ARG A C 1
ATOM 693 O O . ARG A 1 87 ? -11.799 -3.965 6.624 1.00 97.50 87 ARG A O 1
ATOM 700 N N . LYS A 1 88 ? -10.432 -5.536 7.475 1.00 97.50 88 LYS A N 1
ATOM 701 C CA . LYS A 1 88 ? -11.288 -5.849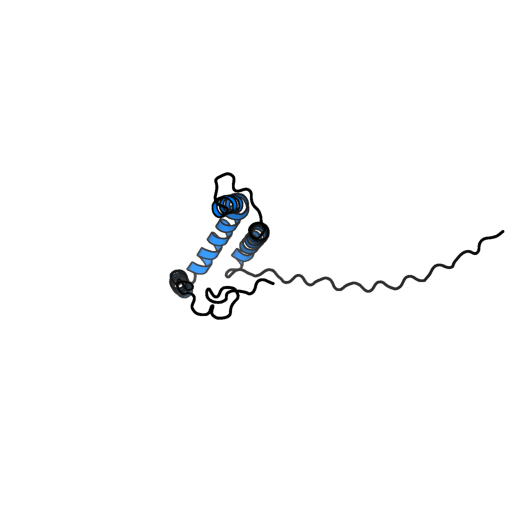 8.631 1.00 97.50 88 LYS A CA 1
ATOM 702 C C . LYS A 1 88 ? -11.375 -4.661 9.588 1.00 97.50 88 LYS A C 1
ATOM 704 O O . LYS A 1 88 ? -12.467 -4.323 10.026 1.00 97.50 88 LYS A O 1
ATOM 709 N N . ALA A 1 89 ? -10.244 -4.007 9.854 1.00 96.62 89 ALA A N 1
ATOM 710 C CA . ALA A 1 89 ? -10.196 -2.813 10.693 1.00 96.62 89 ALA A CA 1
ATOM 711 C C . ALA A 1 89 ? -10.984 -1.636 10.093 1.00 96.62 89 ALA A C 1
ATOM 713 O O . ALA A 1 89 ? -11.717 -0.963 10.810 1.00 96.62 89 ALA A O 1
ATOM 714 N N . ILE A 1 90 ? -10.881 -1.412 8.779 1.00 97.25 90 ILE A N 1
ATOM 715 C CA . ILE A 1 90 ? -11.664 -0.381 8.078 1.00 97.25 90 ILE A CA 1
ATOM 716 C C . ILE A 1 90 ? -13.162 -0.692 8.169 1.00 97.25 90 ILE A C 1
ATOM 718 O O . ILE A 1 90 ? -13.942 0.177 8.549 1.00 97.25 90 ILE A O 1
ATOM 722 N N . ALA A 1 91 ? -13.555 -1.941 7.899 1.00 96.69 91 ALA A N 1
ATOM 723 C CA . ALA A 1 91 ? -14.953 -2.368 7.922 1.00 96.69 91 ALA A CA 1
ATOM 724 C C . ALA A 1 91 ? -15.615 -2.250 9.309 1.00 96.69 91 ALA A C 1
ATOM 726 O O . ALA A 1 91 ? -16.840 -2.189 9.397 1.00 96.69 91 ALA A O 1
ATOM 727 N N . ALA A 1 92 ? -14.831 -2.185 10.391 1.00 96.50 92 ALA A N 1
ATOM 728 C CA . ALA A 1 92 ? -15.346 -1.925 11.734 1.00 96.50 92 ALA A CA 1
ATOM 729 C C . ALA A 1 92 ? -15.897 -0.493 11.905 1.00 96.50 92 ALA A C 1
ATOM 731 O O . ALA A 1 92 ? -16.621 -0.229 12.863 1.00 96.50 92 ALA A O 1
ATOM 732 N N . ASN A 1 93 ? -15.584 0.427 10.983 1.00 94.81 93 ASN A N 1
ATOM 733 C CA . ASN A 1 93 ? -16.108 1.789 10.956 1.00 94.81 93 ASN A CA 1
ATOM 734 C C . ASN A 1 93 ? -16.791 2.076 9.608 1.00 94.81 93 ASN A C 1
ATOM 736 O O . ASN A 1 93 ? -16.148 2.345 8.591 1.00 94.81 93 ASN A O 1
ATOM 740 N N . THR A 1 94 ? -18.123 2.050 9.610 1.00 90.75 94 THR A N 1
ATOM 741 C CA . THR A 1 94 ? -18.942 2.270 8.409 1.00 90.75 94 THR A CA 1
ATOM 742 C C . THR A 1 94 ? -18.792 3.676 7.837 1.00 90.75 94 THR A C 1
ATOM 744 O O . THR A 1 94 ? -18.745 3.826 6.621 1.00 90.75 94 THR A O 1
ATOM 747 N N . ASN A 1 95 ? -18.656 4.700 8.685 1.00 95.44 95 ASN A N 1
ATOM 748 C CA . ASN A 1 95 ? -18.445 6.076 8.233 1.00 95.44 95 ASN A CA 1
ATOM 749 C C . ASN A 1 95 ? -17.111 6.209 7.480 1.00 95.44 95 ASN A C 1
ATOM 751 O O . ASN A 1 95 ? -17.080 6.727 6.366 1.00 95.44 95 ASN A O 1
ATOM 755 N N . LEU A 1 96 ? -16.033 5.652 8.045 1.00 96.00 96 LEU A N 1
ATOM 756 C CA . LEU A 1 96 ? -14.722 5.625 7.396 1.00 96.00 96 LEU A CA 1
ATOM 757 C C . LEU A 1 96 ? -14.754 4.840 6.079 1.00 96.00 96 LEU A C 1
ATOM 759 O O . LEU A 1 96 ? -14.140 5.266 5.107 1.00 96.00 96 LEU A O 1
ATOM 763 N N . THR A 1 97 ? -15.469 3.714 6.040 1.00 95.19 97 THR A N 1
ATOM 764 C CA . THR A 1 97 ? -15.595 2.893 4.827 1.00 95.19 97 THR A CA 1
ATOM 765 C C . THR A 1 97 ? -16.214 3.699 3.683 1.00 95.19 97 THR A C 1
ATOM 767 O O . THR A 1 97 ? -15.597 3.806 2.628 1.00 95.19 97 THR A O 1
ATOM 770 N N . THR A 1 98 ? -17.357 4.355 3.915 1.00 95.88 98 THR A N 1
ATOM 771 C CA . THR A 1 98 ? -18.024 5.184 2.895 1.00 95.88 98 THR A CA 1
ATOM 772 C C . THR A 1 98 ? -17.128 6.312 2.384 1.00 95.88 98 THR A C 1
ATOM 774 O O . THR A 1 98 ? -17.054 6.535 1.178 1.00 95.88 98 THR A O 1
ATOM 777 N N . LEU A 1 99 ? -16.429 7.013 3.284 1.00 96.88 99 LEU A N 1
ATOM 778 C CA . LEU A 1 99 ? -15.531 8.109 2.903 1.00 96.88 99 LEU A CA 1
ATOM 779 C C . LEU A 1 99 ? -14.345 7.617 2.068 1.00 96.88 99 LEU A C 1
ATOM 781 O O . LEU A 1 99 ? -13.961 8.265 1.098 1.00 96.88 99 LEU A O 1
ATOM 785 N N . LEU A 1 100 ? -13.763 6.471 2.433 1.00 96.56 100 LEU A N 1
ATOM 786 C CA . LEU A 1 100 ? -12.663 5.881 1.675 1.00 96.56 100 LEU A CA 1
ATOM 787 C C . LEU A 1 100 ? -13.114 5.401 0.296 1.00 96.56 100 LEU A C 1
ATOM 789 O O . LEU A 1 100 ? -12.351 5.549 -0.653 1.00 96.56 100 LEU A O 1
ATOM 793 N N . ASP A 1 101 ? -14.311 4.832 0.172 1.00 95.25 101 ASP A N 1
ATOM 794 C CA . ASP A 1 101 ? -14.825 4.371 -1.118 1.00 95.25 101 ASP A CA 1
ATOM 795 C C . ASP A 1 101 ? -15.051 5.554 -2.067 1.00 95.25 101 ASP A C 1
ATOM 797 O O . ASP A 1 101 ? -14.522 5.545 -3.177 1.00 95.25 101 ASP A O 1
ATOM 801 N N . GLN A 1 102 ? -15.697 6.625 -1.590 1.00 95.75 102 GLN A N 1
ATOM 802 C CA . GLN A 1 102 ? -15.867 7.867 -2.356 1.00 95.75 102 GLN A CA 1
ATOM 803 C C . GLN A 1 102 ? -14.519 8.444 -2.809 1.00 95.75 102 GLN A C 1
ATOM 805 O O . GLN A 1 102 ? -14.308 8.676 -3.996 1.00 95.75 102 GLN A O 1
ATOM 810 N N . ALA A 1 103 ? -13.562 8.586 -1.886 1.00 95.56 103 ALA A N 1
ATOM 811 C CA . ALA A 1 103 ? -12.246 9.143 -2.196 1.00 95.56 103 ALA A CA 1
ATOM 812 C C . ALA A 1 103 ? -11.420 8.278 -3.169 1.00 95.56 103 ALA A C 1
ATOM 814 O O . ALA A 1 103 ? -10.501 8.776 -3.813 1.00 95.56 103 ALA A O 1
ATOM 815 N N . ARG A 1 104 ? -11.697 6.971 -3.271 1.00 94.06 104 ARG A N 1
ATOM 816 C CA . ARG A 1 104 ? -11.002 6.064 -4.204 1.00 94.06 104 ARG A CA 1
ATOM 817 C C . ARG A 1 104 ? -11.606 6.066 -5.603 1.00 94.06 104 ARG A C 1
ATOM 819 O O . ARG A 1 104 ? -10.907 5.686 -6.540 1.00 94.06 104 ARG A O 1
ATOM 826 N N . GLU A 1 105 ? -12.873 6.445 -5.728 1.00 93.69 105 GLU A N 1
ATOM 827 C CA . GLU A 1 105 ? -13.538 6.683 -7.013 1.00 93.69 105 GLU A CA 1
ATOM 828 C C . GLU A 1 105 ? -13.143 8.038 -7.613 1.00 93.69 105 GLU A C 1
ATOM 830 O O . GLU A 1 105 ? -13.209 8.230 -8.827 1.00 93.69 105 GLU A O 1
ATOM 835 N N . GLU A 1 106 ? -12.678 8.971 -6.780 1.00 89.81 106 GLU A N 1
ATOM 836 C CA . GLU A 1 106 ? -12.102 10.221 -7.253 1.00 89.81 106 GLU A CA 1
ATOM 837 C C . GLU A 1 106 ? -10.802 9.959 -8.035 1.00 89.81 106 GLU A C 1
ATOM 839 O O . GLU A 1 106 ? -9.862 9.312 -7.570 1.00 89.81 106 GLU A O 1
ATOM 844 N N . HIS A 1 107 ? -10.733 10.502 -9.251 1.00 83.62 107 HIS A N 1
ATOM 845 C CA . HIS A 1 107 ? -9.545 10.480 -10.105 1.00 83.62 107 HIS A CA 1
ATOM 846 C C . HIS A 1 107 ? -8.919 11.881 -10.140 1.00 83.62 107 HIS A C 1
ATOM 848 O O . HIS A 1 107 ? -9.101 12.600 -11.122 1.00 83.62 107 HIS A O 1
ATOM 854 N N . PRO A 1 108 ? -8.199 12.319 -9.089 1.00 84.88 108 PRO A N 1
ATOM 855 C CA . PRO A 1 108 ? -7.804 13.722 -8.940 1.00 84.88 108 PRO A CA 1
ATOM 856 C C . PRO A 1 108 ? -6.856 14.225 -10.040 1.00 84.88 108 PRO A C 1
ATOM 858 O O . PRO A 1 108 ? -6.808 15.419 -10.296 1.00 84.88 108 PRO A O 1
ATOM 861 N N . LEU A 1 109 ? -6.143 13.332 -10.732 1.00 83.62 109 LEU A N 1
ATOM 862 C CA . LEU A 1 109 ? -5.179 13.675 -11.785 1.00 83.62 109 LEU A CA 1
ATOM 863 C C . LEU A 1 109 ? -5.778 13.531 -13.198 1.00 83.62 109 LEU A C 1
ATOM 865 O O . LEU A 1 109 ? -5.201 12.862 -14.053 1.00 83.62 109 LEU A O 1
ATOM 869 N N . HIS A 1 110 ? -6.967 14.098 -13.433 1.00 79.69 110 HIS A N 1
ATOM 870 C CA . HIS A 1 110 ? -7.641 14.072 -14.744 1.00 79.69 110 HIS A CA 1
ATOM 871 C C . HIS A 1 110 ? -7.340 15.300 -15.616 1.00 79.69 110 HIS A C 1
ATOM 873 O O . HIS A 1 110 ? -7.497 15.238 -16.836 1.00 79.69 110 HIS A O 1
ATOM 879 N N . THR A 1 111 ? -6.871 16.393 -15.018 1.00 81.56 111 THR A N 1
ATOM 880 C CA . THR A 1 111 ? -6.344 17.567 -15.719 1.00 81.56 111 THR A CA 1
ATOM 881 C C . THR A 1 111 ? -4.912 17.840 -15.269 1.00 81.56 111 THR A C 1
ATOM 883 O O . THR A 1 111 ? -4.441 17.299 -14.269 1.00 81.56 111 THR A O 1
ATOM 886 N N . MET A 1 112 ? -4.201 18.679 -16.023 1.00 77.50 112 MET A N 1
ATOM 887 C CA . MET A 1 112 ? -2.862 19.158 -15.649 1.00 77.50 112 MET A CA 1
ATOM 888 C C . MET A 1 112 ? -2.936 20.395 -14.736 1.00 77.50 112 MET A C 1
ATOM 890 O O . MET A 1 112 ? -1.952 21.119 -14.582 1.00 77.50 112 MET A O 1
ATOM 894 N N . ASP A 1 113 ? -4.110 20.664 -14.157 1.00 81.25 113 ASP A N 1
ATOM 895 C CA . ASP A 1 113 ? -4.336 21.834 -13.317 1.00 81.25 113 ASP A CA 1
ATOM 896 C C . ASP A 1 113 ? -3.445 21.768 -12.071 1.00 81.25 113 ASP A C 1
ATOM 898 O O . ASP A 1 113 ? -3.307 20.729 -11.425 1.00 81.25 113 ASP A O 1
ATOM 902 N N . GLY A 1 114 ? -2.808 22.892 -11.739 1.00 76.62 114 GLY A N 1
ATOM 903 C CA . GLY A 1 114 ? -1.866 22.974 -10.620 1.00 76.62 114 GLY A CA 1
ATOM 904 C C . GLY A 1 114 ? -0.444 22.496 -10.932 1.00 76.62 114 GLY A C 1
ATOM 905 O O . GLY A 1 114 ? 0.393 22.497 -10.031 1.00 76.62 114 GLY A O 1
ATOM 906 N N . LEU A 1 115 ? -0.143 22.126 -12.184 1.00 80.31 115 LEU A N 1
ATOM 907 C CA . LEU A 1 115 ? 1.226 21.826 -12.616 1.00 80.31 115 LEU A CA 1
ATOM 908 C C . LEU A 1 115 ? 1.972 23.036 -13.179 1.00 80.31 115 LEU A C 1
ATOM 910 O O . LEU A 1 115 ? 3.181 22.923 -13.362 1.00 80.31 115 LEU A O 1
ATOM 914 N N . GLU A 1 116 ? 1.303 24.163 -13.431 1.00 84.81 116 GLU A N 1
ATOM 915 C CA . GLU A 1 116 ? 1.909 25.363 -14.024 1.00 84.81 116 GLU A CA 1
ATOM 916 C C . GLU A 1 116 ? 3.143 25.827 -13.228 1.00 84.81 116 GLU A C 1
ATOM 918 O O . GLU A 1 116 ? 3.103 25.980 -12.006 1.00 84.81 116 GLU A O 1
ATOM 923 N N . GLY A 1 117 ? 4.273 25.990 -13.919 1.00 79.12 117 GLY A N 1
ATOM 924 C CA . GLY A 1 117 ? 5.557 26.361 -13.313 1.00 79.12 117 GLY A CA 1
ATOM 925 C C . GLY A 1 117 ? 6.305 25.235 -12.582 1.00 79.12 117 GLY A C 1
ATOM 926 O O . GLY A 1 117 ? 7.400 25.471 -12.070 1.00 79.12 117 GLY A O 1
ATOM 927 N N . THR A 1 118 ? 5.777 24.007 -12.537 1.00 83.62 118 THR A N 1
ATOM 928 C CA . THR A 1 118 ? 6.516 22.839 -12.025 1.00 83.62 118 THR A CA 1
ATOM 929 C C . THR A 1 118 ? 7.414 22.220 -13.104 1.00 83.62 118 THR A C 1
ATOM 931 O O . THR A 1 118 ? 7.317 22.542 -14.288 1.00 83.62 118 THR A O 1
ATOM 934 N N . ALA A 1 119 ? 8.277 21.277 -12.712 1.00 81.81 119 ALA A N 1
ATOM 935 C CA . ALA A 1 119 ? 9.075 20.474 -13.648 1.00 81.81 119 ALA A CA 1
ATOM 936 C C . ALA A 1 119 ? 8.230 19.551 -14.554 1.00 81.81 119 ALA A C 1
ATOM 938 O O . ALA A 1 119 ? 8.760 18.949 -15.483 1.00 81.81 119 ALA A O 1
ATOM 939 N N . TRP A 1 120 ? 6.931 19.426 -14.271 1.00 76.00 120 TRP A N 1
ATOM 940 C CA . TRP A 1 120 ? 5.985 18.575 -14.993 1.00 76.00 120 TRP A CA 1
ATOM 941 C C . TRP A 1 120 ? 4.963 19.388 -15.796 1.00 76.00 120 TRP A C 1
ATOM 943 O O . TRP A 1 120 ? 4.039 18.813 -16.367 1.00 76.00 120 TRP A O 1
ATOM 953 N N . ASP A 1 121 ? 5.115 20.714 -15.837 1.00 84.00 121 ASP A N 1
ATOM 954 C CA . ASP A 1 121 ? 4.305 21.592 -16.675 1.00 84.00 121 ASP A CA 1
ATOM 955 C C . ASP A 1 121 ? 4.604 21.311 -18.162 1.00 84.00 121 ASP A C 1
ATOM 957 O O . ASP A 1 121 ? 5.747 21.481 -18.595 1.00 84.00 121 ASP A O 1
ATOM 961 N N . PRO A 1 122 ? 3.608 20.919 -18.976 1.00 77.12 122 PRO A N 1
ATOM 962 C CA . PRO A 1 122 ? 3.812 20.630 -20.396 1.00 77.12 122 PRO A CA 1
ATOM 963 C C . PRO A 1 122 ? 4.274 21.848 -21.214 1.00 77.12 122 PRO A C 1
ATOM 965 O O . PRO A 1 122 ? 4.850 21.680 -22.291 1.00 77.12 122 PRO A O 1
ATOM 968 N N . ASN A 1 123 ? 4.036 23.067 -20.720 1.00 81.00 123 ASN A N 1
ATOM 969 C CA . ASN A 1 123 ? 4.487 24.309 -21.345 1.00 81.00 123 ASN A CA 1
ATOM 970 C C . ASN A 1 123 ? 5.863 24.756 -20.845 1.00 81.00 123 ASN A C 1
ATOM 972 O O . ASN A 1 123 ? 6.517 25.579 -21.495 1.00 81.00 123 ASN A O 1
ATOM 976 N N . ASN A 1 124 ? 6.332 24.197 -19.730 1.00 78.69 124 ASN A N 1
ATOM 977 C CA . ASN A 1 124 ? 7.676 24.427 -19.237 1.00 78.69 124 ASN A CA 1
ATOM 978 C C . ASN A 1 124 ? 8.645 23.599 -20.082 1.00 78.69 124 ASN A C 1
ATOM 980 O O . ASN A 1 124 ? 8.974 22.449 -19.790 1.00 78.69 124 ASN A O 1
ATOM 984 N N . LYS A 1 125 ? 9.086 24.201 -21.190 1.00 64.25 125 LYS A N 1
ATOM 985 C CA . LYS A 1 125 ? 10.219 23.716 -21.976 1.00 64.25 125 LYS A CA 1
ATOM 986 C C . LYS A 1 125 ? 11.470 23.897 -21.129 1.00 64.25 125 LYS A C 1
ATOM 988 O O . LYS A 1 125 ? 12.189 24.874 -21.318 1.00 64.25 125 LYS A O 1
ATOM 993 N N . GLY A 1 126 ? 11.680 23.003 -20.166 1.00 58.50 126 GLY A N 1
ATOM 994 C CA . GLY A 1 126 ? 12.848 23.034 -19.301 1.00 58.50 126 GLY A CA 1
ATOM 995 C C . GLY A 1 126 ? 14.095 23.269 -20.147 1.00 58.50 126 GLY A C 1
ATOM 996 O O . GLY A 1 126 ? 14.387 22.498 -21.063 1.00 58.50 126 GLY A O 1
ATOM 997 N N . THR A 1 127 ? 14.797 24.369 -19.884 1.00 53.97 127 THR A N 1
ATOM 998 C CA . THR A 1 127 ? 16.187 24.520 -20.295 1.00 53.97 127 THR A CA 1
ATOM 999 C C . THR A 1 127 ? 16.944 23.395 -19.607 1.00 53.97 127 THR A C 1
ATOM 1001 O O . THR A 1 127 ? 17.150 23.429 -18.396 1.00 53.97 127 THR A O 1
ATOM 1004 N N . ALA A 1 128 ? 17.240 22.349 -20.371 1.00 46.84 128 ALA A N 1
ATOM 1005 C CA . ALA A 1 128 ? 18.191 21.332 -19.977 1.00 46.84 128 ALA A CA 1
ATOM 1006 C C . ALA A 1 128 ? 19.575 21.993 -19.965 1.00 46.84 128 ALA A C 1
ATOM 1008 O O . ALA A 1 128 ? 20.136 22.234 -21.033 1.00 46.84 128 ALA A O 1
ATOM 1009 N N . ASP A 1 129 ? 20.062 22.318 -18.770 1.00 39.19 129 ASP A N 1
ATOM 1010 C CA . ASP A 1 129 ? 21.488 22.486 -18.470 1.00 39.19 129 ASP A CA 1
ATOM 1011 C C . ASP A 1 129 ? 21.962 21.274 -17.657 1.00 39.19 129 ASP A C 1
ATOM 1013 O O . ASP A 1 129 ? 21.219 20.850 -16.737 1.00 39.19 129 ASP A O 1
#

Secondary structure (DSSP, 8-state):
-PPPPPPPPPPPP-PPPPPP--PPPPPPSSGGGHHHHHHHHHHHHHHHHHHHSS----TTS-HHHHHHHHHHHHTHHHHHHHHHHHHHHHHT-HHHHHHHHHHHH----SS-TT-TTSTT-TT------

Solvent-accessible surface area (backbone atoms only — not comparable to full-atom values): 8381 Å² total; per-residue (Å²): 138,84,80,86,82,81,82,83,79,84,80,76,83,82,76,82,76,81,74,81,78,76,76,78,75,80,76,44,100,42,73,88,31,21,70,38,42,50,57,26,50,58,43,47,51,60,53,46,58,64,65,72,58,80,87,77,92,44,96,94,49,54,69,65,56,54,51,48,54,52,41,49,74,74,35,40,64,42,42,52,56,23,51,58,45,48,51,56,57,43,64,74,34,64,69,59,41,54,54,51,53,56,61,66,71,54,68,88,81,78,61,75,80,91,30,77,91,41,99,78,16,89,82,56,76,70,82,86,125